Protein AF-A0A351TQ36-F1 (afdb_monomer_lite)

Secondary structure (DSSP, 8-state):
----TTS--HHHHHHHHHHHT--B-SS-EE-TT---PPPSEEEEEEEETTEEEEEEEETTEEEETTTEEES---GGGEEEEEEBP-

Foldseek 3Di:
DDDDPPDDDVVVVVVVCVVVVFAWDPDKFFQQQPDDDDDQWKWWWFDDPVDTATWMHHRQWIAHPVPGIDNDDRSNRTRTIIGTDD

pLDDT: mean 92.73, std 7.04, range [57.31, 98.25]

Radius of gyration: 12.55 Å; chains: 1; bounding box: 32×24×30 Å

Structure (mmCIF, N/CA/C/O backbone):
data_AF-A0A351TQ36-F1
#
_entry.id   AF-A0A351TQ36-F1
#
loop_
_atom_site.group_PDB
_atom_site.id
_atom_site.type_symbol
_atom_site.label_atom_id
_atom_site.label_alt_id
_atom_site.label_comp_id
_atom_site.label_asym_id
_atom_site.label_entity_id
_atom_site.label_seq_id
_atom_site.pdbx_PDB_ins_code
_atom_site.Cartn_x
_atom_site.Cartn_y
_atom_site.Cartn_z
_atom_site.occupancy
_atom_site.B_iso_or_equiv
_atom_site.auth_seq_id
_atom_site.auth_comp_id
_atom_site.auth_asym_id
_atom_site.auth_atom_id
_atom_site.pdbx_PDB_model_num
ATOM 1 N N . MET A 1 1 ? 13.365 5.753 -9.086 1.00 57.31 1 MET A N 1
ATOM 2 C CA . MET A 1 1 ? 13.785 4.350 -8.892 1.00 57.31 1 MET A CA 1
ATOM 3 C C . MET A 1 1 ? 13.720 3.697 -10.255 1.00 57.31 1 MET A C 1
ATOM 5 O O . MET A 1 1 ? 12.679 3.816 -10.885 1.00 57.31 1 MET A O 1
ATOM 9 N N . ASP A 1 2 ? 14.819 3.127 -10.739 1.00 65.25 2 ASP A N 1
ATOM 10 C CA . ASP A 1 2 ? 14.855 2.503 -12.065 1.00 65.25 2 ASP A CA 1
ATOM 11 C C . ASP A 1 2 ? 14.448 1.032 -11.906 1.00 65.25 2 ASP A C 1
ATOM 13 O O . ASP A 1 2 ? 15.251 0.184 -11.510 1.00 65.25 2 ASP A O 1
ATOM 17 N N . CYS A 1 3 ? 13.150 0.760 -12.048 1.00 74.88 3 CYS A N 1
ATOM 18 C CA . CYS A 1 3 ? 12.608 -0.584 -11.872 1.00 74.88 3 CYS A CA 1
ATOM 19 C C . CYS A 1 3 ? 12.881 -1.421 -13.123 1.00 74.88 3 CYS A C 1
ATOM 21 O O . CYS A 1 3 ? 12.592 -0.999 -14.241 1.00 74.88 3 CYS A O 1
ATOM 23 N N . ARG A 1 4 ? 13.403 -2.635 -12.933 1.00 80.81 4 ARG A N 1
ATOM 24 C CA . ARG A 1 4 ? 13.604 -3.597 -14.026 1.00 80.81 4 ARG A CA 1
ATOM 25 C C . ARG A 1 4 ? 12.268 -4.172 -14.496 1.00 80.81 4 ARG A C 1
ATOM 27 O O . ARG A 1 4 ? 11.286 -4.151 -13.760 1.00 80.81 4 ARG A O 1
ATOM 34 N N . GLU A 1 5 ? 12.245 -4.765 -15.688 1.00 80.69 5 GLU A N 1
ATOM 35 C CA . GLU A 1 5 ? 11.018 -5.286 -16.315 1.00 80.69 5 GLU A CA 1
ATOM 36 C C . GLU A 1 5 ? 10.248 -6.314 -15.474 1.00 80.69 5 GLU A C 1
ATOM 38 O O . GLU A 1 5 ? 9.031 -6.433 -15.611 1.00 80.69 5 GLU A O 1
ATOM 43 N N . TRP A 1 6 ? 10.938 -7.054 -14.606 1.00 81.12 6 TRP A N 1
ATOM 44 C CA . TRP A 1 6 ? 10.341 -8.057 -13.721 1.00 81.12 6 TRP A CA 1
ATOM 45 C C . TRP A 1 6 ? 9.927 -7.510 -12.349 1.00 81.12 6 TRP A C 1
ATOM 47 O O . TRP A 1 6 ? 9.350 -8.243 -11.550 1.00 81.12 6 TRP A O 1
ATOM 57 N N . GLN A 1 7 ? 10.236 -6.250 -12.038 1.00 84.50 7 GLN A N 1
ATOM 58 C CA . GLN A 1 7 ? 9.859 -5.639 -10.768 1.00 84.50 7 GLN A CA 1
ATOM 59 C C . GLN A 1 7 ? 8.464 -5.022 -10.868 1.00 84.50 7 GLN A C 1
ATOM 61 O O . GLN A 1 7 ? 8.117 -4.359 -11.848 1.00 84.50 7 GLN A O 1
ATOM 66 N N . ALA A 1 8 ? 7.660 -5.225 -9.826 1.00 86.56 8 ALA A N 1
ATOM 67 C CA . ALA A 1 8 ? 6.370 -4.568 -9.711 1.00 86.56 8 ALA A CA 1
ATOM 68 C C . ALA A 1 8 ? 6.566 -3.063 -9.478 1.00 86.56 8 ALA A C 1
ATOM 70 O O . ALA A 1 8 ? 7.367 -2.634 -8.645 1.00 86.56 8 ALA A O 1
ATOM 71 N N . THR A 1 9 ? 5.811 -2.255 -10.217 1.00 89.56 9 THR A N 1
ATOM 72 C CA . THR A 1 9 ? 5.702 -0.810 -10.006 1.00 89.56 9 THR A CA 1
ATOM 73 C C . THR A 1 9 ? 4.261 -0.470 -9.681 1.00 89.56 9 THR A C 1
ATOM 75 O O . THR A 1 9 ? 3.345 -1.191 -10.084 1.00 89.56 9 THR A O 1
ATOM 78 N N . MET A 1 10 ? 4.048 0.671 -9.031 1.00 89.62 10 MET A N 1
ATOM 79 C CA . MET A 1 10 ? 2.696 1.124 -8.727 1.00 89.62 10 MET A CA 1
ATOM 80 C C . MET A 1 10 ? 1.837 1.298 -9.985 1.00 89.62 10 MET A C 1
ATOM 82 O O . MET A 1 10 ? 0.669 0.933 -9.990 1.00 89.62 10 MET A O 1
ATOM 86 N N . GLY A 1 11 ? 2.430 1.747 -11.097 1.00 90.62 11 GLY A N 1
ATOM 87 C CA . GLY A 1 11 ? 1.728 1.838 -12.381 1.00 90.62 11 GLY A CA 1
ATOM 88 C C . GLY A 1 11 ? 1.268 0.478 -12.926 1.00 90.62 11 GLY A C 1
ATOM 89 O O . GLY A 1 11 ? 0.153 0.362 -13.437 1.00 90.62 11 GLY A O 1
ATOM 90 N N . ARG A 1 12 ? 2.081 -0.581 -12.775 1.00 91.56 12 ARG A N 1
ATOM 91 C CA . ARG A 1 12 ? 1.660 -1.951 -13.128 1.00 91.56 12 ARG A CA 1
ATOM 92 C C . ARG A 1 12 ? 0.573 -2.468 -12.192 1.00 91.56 12 ARG A C 1
ATOM 94 O O . ARG A 1 12 ? -0.328 -3.164 -12.647 1.00 91.56 12 ARG A O 1
ATOM 101 N N . MET A 1 13 ? 0.637 -2.098 -10.918 1.00 92.69 13 MET A N 1
ATOM 102 C CA . MET A 1 13 ? -0.373 -2.458 -9.929 1.00 92.69 13 MET A CA 1
ATOM 103 C C . MET A 1 13 ? -1.723 -1.813 -10.248 1.00 92.69 13 MET A C 1
ATOM 105 O O . MET A 1 13 ? -2.713 -2.524 -10.344 1.00 92.69 13 MET A O 1
ATOM 109 N N . ILE A 1 14 ? -1.745 -0.513 -10.552 1.00 94.69 14 ILE A N 1
ATOM 110 C CA . ILE A 1 14 ? -2.936 0.206 -11.037 1.00 94.69 14 ILE A CA 1
ATOM 111 C C . ILE A 1 14 ? -3.492 -0.448 -12.309 1.00 94.69 14 ILE A C 1
ATOM 113 O O . ILE A 1 14 ? -4.693 -0.668 -12.428 1.00 94.69 14 ILE A O 1
ATOM 117 N N . SER A 1 15 ? -2.626 -0.822 -13.256 1.00 94.31 15 SER A N 1
ATOM 118 C CA . SER A 1 15 ? -3.060 -1.523 -14.476 1.00 94.31 15 SER A CA 1
ATOM 119 C C . SER A 1 15 ? -3.736 -2.863 -14.161 1.00 94.31 15 SER A C 1
ATOM 121 O O . SER A 1 15 ? -4.747 -3.201 -14.772 1.00 94.31 15 SER A O 1
ATOM 123 N N . ALA A 1 16 ? -3.208 -3.613 -13.190 1.00 95.31 16 ALA A N 1
ATOM 124 C CA . ALA A 1 16 ? -3.801 -4.867 -12.741 1.00 95.31 16 ALA A CA 1
ATOM 125 C C . ALA A 1 16 ? -5.135 -4.647 -12.009 1.00 95.31 16 ALA A C 1
ATOM 127 O O . ALA A 1 16 ? -6.096 -5.352 -12.301 1.00 95.31 16 ALA A O 1
ATOM 128 N N . LEU A 1 17 ? -5.224 -3.661 -11.111 1.00 96.44 17 LEU A N 1
ATOM 129 C CA . LEU A 1 17 ? -6.471 -3.322 -10.414 1.00 96.44 17 LEU A CA 1
ATOM 130 C C . LEU A 1 17 ? -7.584 -2.978 -11.412 1.00 96.44 17 LEU A C 1
ATOM 132 O O . LEU A 1 17 ? -8.664 -3.560 -11.343 1.00 96.44 17 LEU A O 1
ATOM 136 N N . ASN A 1 18 ? -7.277 -2.138 -12.406 1.00 96.38 18 ASN A N 1
ATOM 137 C CA . ASN A 1 18 ? -8.196 -1.807 -13.496 1.00 96.38 18 ASN A CA 1
ATOM 138 C C . ASN A 1 18 ? -8.623 -3.042 -14.299 1.00 96.38 18 ASN A C 1
ATOM 140 O O . ASN A 1 18 ? -9.801 -3.200 -14.607 1.00 96.38 18 ASN A O 1
ATOM 144 N N . TYR A 1 19 ? -7.682 -3.935 -14.616 1.00 97.75 19 TYR A N 1
ATOM 145 C CA . TYR A 1 19 ? -7.980 -5.174 -15.335 1.00 97.75 19 TYR A CA 1
ATOM 146 C C . TYR A 1 19 ? -8.941 -6.087 -14.558 1.00 97.75 19 TYR A C 1
ATOM 148 O O . TYR A 1 19 ? -9.848 -6.667 -15.152 1.00 97.75 19 TYR A O 1
ATOM 156 N N . TYR A 1 20 ? -8.772 -6.192 -13.238 1.00 97.44 20 TYR A N 1
ATOM 157 C CA . TYR A 1 20 ? -9.636 -7.002 -12.373 1.00 97.44 20 TYR A CA 1
ATOM 158 C C . TYR A 1 20 ? -10.913 -6.282 -11.911 1.00 97.44 20 TYR A C 1
ATOM 160 O O . TYR A 1 20 ? -11.722 -6.888 -11.212 1.00 97.44 20 TYR A O 1
ATOM 168 N N . GLY A 1 21 ? -11.117 -5.015 -12.289 1.00 97.12 21 GLY A N 1
ATOM 169 C CA . GLY A 1 21 ? -12.277 -4.226 -11.868 1.00 97.12 21 GLY A CA 1
ATOM 170 C C . GLY A 1 21 ? -12.283 -3.881 -10.374 1.00 97.12 21 GLY A C 1
ATOM 171 O O . GLY A 1 21 ? -13.353 -3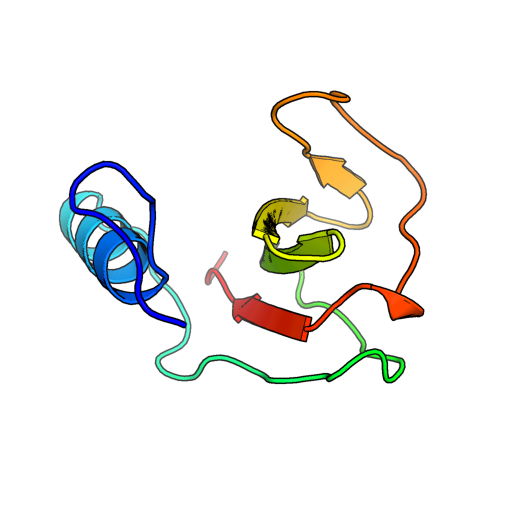.743 -9.786 1.00 97.12 21 GLY A O 1
ATOM 172 N N . ILE A 1 22 ? -11.105 -3.773 -9.753 1.00 97.44 22 ILE A N 1
ATOM 173 C CA . ILE A 1 22 ? -10.953 -3.390 -8.345 1.00 97.44 22 ILE A CA 1
ATOM 174 C C . ILE A 1 22 ? -10.798 -1.871 -8.277 1.00 97.44 22 ILE A C 1
ATOM 176 O O . ILE A 1 22 ? -9.796 -1.330 -8.744 1.00 97.44 22 ILE A O 1
ATOM 180 N N . ASP A 1 23 ? -11.787 -1.191 -7.696 1.00 97.56 23 ASP A N 1
ATOM 181 C CA . ASP A 1 23 ? -11.791 0.269 -7.584 1.00 97.56 23 ASP A CA 1
ATOM 182 C C . ASP A 1 23 ? -10.756 0.760 -6.555 1.00 97.56 23 ASP A C 1
ATOM 184 O O . ASP A 1 23 ? -10.531 0.151 -5.504 1.00 97.56 23 ASP A O 1
ATOM 188 N N . HIS A 1 24 ? -10.106 1.876 -6.864 1.00 97.31 24 HIS A N 1
ATOM 189 C CA . HIS A 1 24 ? -9.016 2.447 -6.082 1.00 97.31 24 HIS A CA 1
ATOM 190 C C . HIS A 1 24 ? -9.028 3.979 -6.150 1.00 97.31 24 HIS A C 1
ATOM 192 O O . HIS A 1 24 ? -9.761 4.586 -6.934 1.00 97.31 24 HIS A O 1
ATOM 198 N N . SER A 1 25 ? -8.240 4.638 -5.299 1.00 96.38 25 SER A N 1
ATOM 199 C CA . SER A 1 25 ? -8.033 6.086 -5.404 1.00 96.38 25 SER A CA 1
ATOM 200 C C . SER A 1 25 ? -7.216 6.441 -6.650 1.00 96.38 25 SER A C 1
ATOM 202 O O . SER A 1 25 ? -6.350 5.682 -7.077 1.00 96.38 25 SER A O 1
ATOM 204 N N . ASP A 1 26 ? -7.428 7.628 -7.218 1.00 90.38 26 ASP A N 1
ATOM 205 C CA . ASP A 1 26 ? -6.618 8.114 -8.351 1.00 90.38 26 ASP A CA 1
ATOM 206 C C . ASP A 1 26 ? -5.239 8.637 -7.914 1.00 90.38 26 ASP A C 1
ATOM 208 O O . ASP A 1 26 ? -4.347 8.872 -8.730 1.00 90.38 26 ASP A O 1
ATOM 212 N N . VAL A 1 27 ? -5.062 8.843 -6.607 1.00 93.31 27 VAL A N 1
ATOM 213 C CA . VAL A 1 27 ? -3.882 9.469 -6.013 1.00 93.31 27 VAL A CA 1
ATOM 214 C C . VAL A 1 27 ? -3.180 8.483 -5.088 1.00 93.31 27 VAL A C 1
ATOM 216 O O . VAL A 1 27 ? -3.813 7.830 -4.256 1.00 93.31 27 VAL A O 1
ATOM 219 N N . ILE A 1 28 ? -1.855 8.417 -5.225 1.00 95.12 28 ILE A N 1
ATOM 220 C CA . ILE A 1 28 ? -0.963 7.755 -4.273 1.00 95.12 28 ILE A CA 1
ATOM 221 C C . ILE A 1 28 ? -0.632 8.762 -3.170 1.00 95.12 28 ILE A C 1
ATOM 223 O O . ILE A 1 28 ? -0.133 9.855 -3.449 1.00 95.12 28 ILE A O 1
ATOM 227 N N 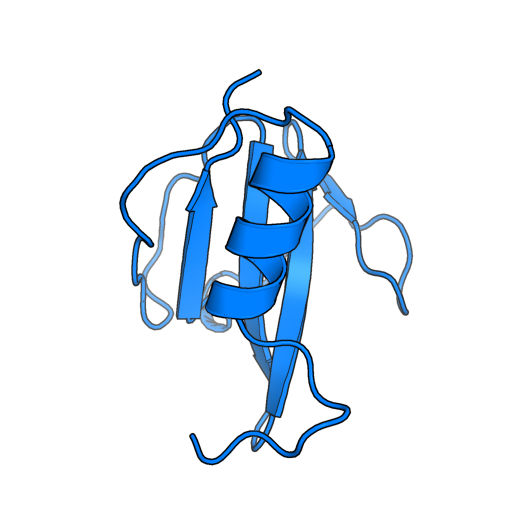. ASN A 1 29 ? -0.878 8.388 -1.919 1.00 95.88 29 ASN A N 1
ATOM 228 C CA . ASN A 1 29 ? -0.567 9.215 -0.760 1.00 95.88 29 ASN A CA 1
ATOM 229 C C . ASN A 1 29 ? 0.858 8.927 -0.290 1.00 95.88 29 ASN A C 1
ATOM 231 O O . ASN A 1 29 ? 1.134 7.825 0.174 1.00 95.88 29 ASN A O 1
ATOM 235 N N . TYR A 1 30 ? 1.757 9.908 -0.382 1.00 94.88 30 TYR A N 1
ATOM 236 C CA . TYR A 1 30 ? 3.140 9.776 0.086 1.00 94.88 30 TYR A CA 1
ATOM 237 C C . TYR A 1 30 ? 3.284 10.280 1.522 1.00 94.88 30 TYR A C 1
ATOM 239 O O . TYR A 1 30 ? 3.077 11.458 1.817 1.00 94.88 30 TYR A O 1
ATOM 247 N N . THR A 1 31 ? 3.655 9.378 2.423 1.00 93.06 31 THR A N 1
ATOM 248 C CA . THR A 1 31 ? 3.811 9.649 3.858 1.00 93.06 31 THR A CA 1
ATOM 249 C C . THR A 1 31 ? 5.267 9.919 4.225 1.00 93.06 31 THR A C 1
ATOM 251 O O . THR A 1 31 ? 5.530 10.737 5.106 1.00 93.06 31 THR A O 1
ATOM 254 N N . GLU A 1 32 ? 6.213 9.281 3.525 1.00 89.25 32 GLU A N 1
ATOM 255 C CA . GLU A 1 32 ? 7.664 9.411 3.744 1.00 89.25 32 GLU A CA 1
ATOM 256 C C . GLU A 1 32 ? 8.091 9.140 5.202 1.00 89.25 32 GLU A C 1
ATOM 258 O O . GLU A 1 32 ? 8.927 9.837 5.771 1.00 89.25 32 GLU A O 1
ATOM 263 N N . GLY A 1 33 ? 7.487 8.128 5.825 1.00 89.12 33 GLY A N 1
ATOM 264 C CA . GLY A 1 33 ? 7.736 7.715 7.207 1.00 89.12 33 GLY A CA 1
ATOM 265 C C . GLY A 1 33 ? 7.019 8.554 8.267 1.00 89.12 33 GLY A C 1
ATOM 266 O O . GLY A 1 33 ? 7.197 8.314 9.460 1.00 89.12 33 GLY A O 1
ATOM 267 N N . ARG A 1 34 ? 6.206 9.541 7.870 1.00 90.56 34 ARG A N 1
ATOM 268 C CA . ARG A 1 34 ? 5.345 10.277 8.805 1.00 90.56 34 ARG A CA 1
ATOM 269 C C . ARG A 1 34 ? 4.153 9.420 9.215 1.00 90.56 34 ARG A C 1
ATOM 271 O O . ARG A 1 34 ? 3.623 8.662 8.405 1.00 90.56 34 ARG A O 1
ATOM 278 N N . ASN A 1 35 ? 3.700 9.604 10.454 1.00 89.06 35 ASN A N 1
ATOM 279 C CA . ASN A 1 35 ? 2.471 8.978 10.933 1.00 89.06 35 ASN A CA 1
ATOM 280 C C . ASN A 1 35 ? 1.302 9.321 10.003 1.00 89.06 35 ASN A C 1
ATOM 282 O O . ASN A 1 35 ? 1.094 10.484 9.653 1.00 89.06 35 ASN A O 1
ATOM 286 N N . ALA A 1 36 ? 0.536 8.298 9.639 1.00 91.06 36 ALA A N 1
ATOM 287 C CA . ALA A 1 36 ? -0.637 8.409 8.791 1.00 91.06 36 ALA A CA 1
ATOM 288 C C . ALA A 1 36 ? -1.754 7.522 9.338 1.00 91.06 36 ALA A C 1
ATOM 290 O O . ALA A 1 36 ? -1.497 6.460 9.904 1.00 91.06 36 ALA A O 1
ATOM 291 N N . VAL A 1 37 ? -2.995 7.963 9.147 1.00 93.81 37 VAL A N 1
ATOM 292 C CA . VAL A 1 37 ? -4.170 7.116 9.355 1.00 93.81 37 VAL A CA 1
ATOM 293 C C . VAL A 1 37 ? -4.428 6.392 8.042 1.00 93.81 37 VAL A C 1
ATOM 295 O O . VAL A 1 37 ? -4.656 7.039 7.020 1.00 93.81 37 VAL A O 1
ATOM 298 N N . LEU A 1 38 ? -4.331 5.065 8.058 1.00 96.12 38 LEU A N 1
ATOM 299 C CA . LEU A 1 38 ? -4.580 4.253 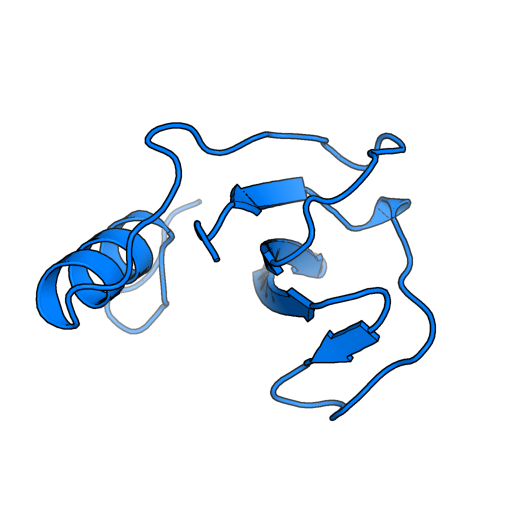6.873 1.00 96.12 38 LEU A CA 1
ATOM 300 C C . LEU A 1 38 ? -6.093 4.092 6.643 1.00 96.12 38 LEU A C 1
ATOM 302 O O . LEU A 1 38 ? -6.842 3.956 7.614 1.00 96.12 38 LEU A O 1
ATOM 306 N N . PRO A 1 39 ? -6.556 4.086 5.380 1.00 97.00 39 PRO A N 1
ATOM 307 C CA . PRO A 1 39 ? -7.940 3.749 5.052 1.00 97.00 39 PRO A CA 1
ATOM 308 C C . PRO A 1 39 ? -8.222 2.279 5.379 1.00 97.00 39 PRO A C 1
ATOM 310 O O . PRO A 1 39 ? -7.294 1.497 5.582 1.00 97.00 39 PRO A O 1
ATOM 313 N N . LYS A 1 40 ? -9.500 1.872 5.360 1.00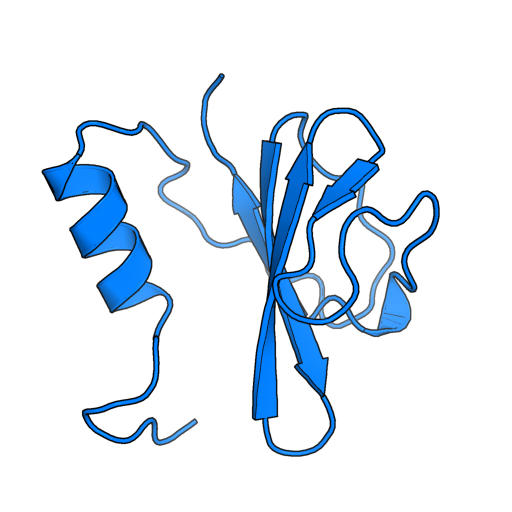 97.44 40 LYS A N 1
ATOM 314 C CA . LYS A 1 40 ? -9.899 0.484 5.655 1.00 97.44 40 LYS A CA 1
ATOM 315 C C . LYS A 1 40 ? -9.111 -0.539 4.835 1.00 97.44 40 LYS A C 1
ATOM 317 O O . LYS A 1 40 ? -8.765 -1.574 5.386 1.00 97.44 40 LYS A O 1
ATOM 322 N N . CYS A 1 41 ? -8.833 -0.255 3.562 1.00 98.25 41 CYS A N 1
ATOM 323 C CA . CYS A 1 41 ? -8.033 -1.101 2.685 1.00 98.25 41 CYS A CA 1
ATOM 324 C C . CYS A 1 41 ? -7.041 -0.253 1.879 1.00 98.25 41 CYS A C 1
ATOM 326 O O . CYS A 1 41 ? -7.439 0.714 1.224 1.00 98.25 41 CYS A O 1
ATOM 328 N N . CYS A 1 42 ? -5.756 -0.601 1.892 1.00 98.06 42 CYS A N 1
ATOM 329 C CA . CYS A 1 42 ? -4.785 0.005 0.984 1.00 98.06 42 CYS A CA 1
ATOM 330 C C . CYS A 1 42 ? -3.612 -0.912 0.659 1.00 98.06 42 CYS A C 1
ATOM 332 O O . CYS A 1 42 ? -3.210 -1.765 1.451 1.00 98.06 42 CYS A O 1
ATOM 334 N N . ILE A 1 43 ? -3.029 -0.673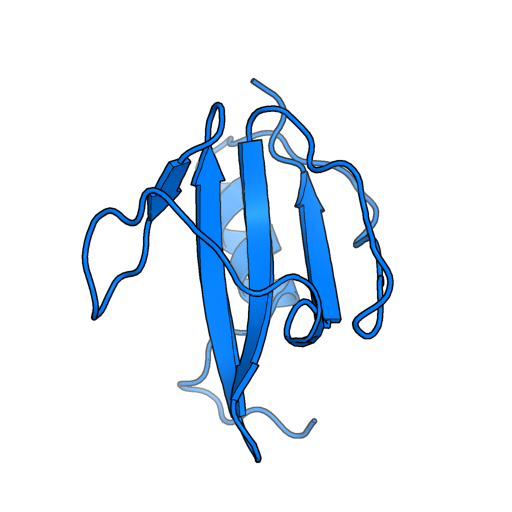 -0.513 1.00 97.81 43 ILE A N 1
ATOM 335 C CA . ILE A 1 43 ? -1.721 -1.200 -0.880 1.00 97.81 43 ILE A CA 1
ATOM 336 C C . ILE A 1 43 ? -0.670 -0.233 -0.350 1.00 97.81 43 ILE A C 1
ATOM 338 O O . ILE A 1 43 ? -0.657 0.943 -0.715 1.00 97.81 43 ILE A O 1
ATOM 342 N N . MET A 1 44 ? 0.220 -0.732 0.493 1.00 97.12 44 MET A N 1
ATOM 343 C CA . MET A 1 44 ? 1.275 0.029 1.147 1.00 97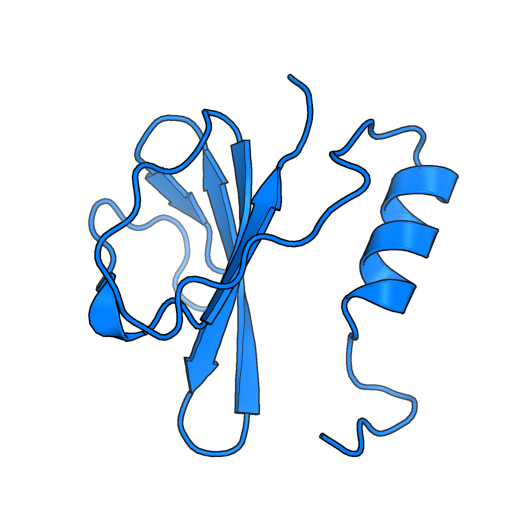.12 44 MET A CA 1
ATOM 344 C C . MET A 1 44 ? 2.607 -0.152 0.425 1.00 97.12 44 MET A C 1
ATOM 346 O O . MET A 1 44 ? 2.914 -1.224 -0.090 1.00 97.12 44 MET A O 1
ATOM 350 N N . MET A 1 45 ? 3.410 0.907 0.433 1.00 95.50 45 MET A N 1
ATOM 351 C CA . MET A 1 45 ? 4.786 0.933 -0.047 1.00 95.50 45 MET A CA 1
ATOM 352 C C . MET A 1 45 ? 5.724 1.031 1.153 1.00 95.50 45 MET A C 1
ATOM 354 O O . MET A 1 45 ? 5.858 2.100 1.752 1.00 95.50 45 MET A O 1
ATOM 358 N N . GLU A 1 46 ? 6.395 -0.060 1.497 1.00 94.62 46 GLU A N 1
ATOM 359 C CA . GLU A 1 46 ? 7.382 -0.099 2.573 1.00 94.62 46 GLU A CA 1
ATOM 360 C C . GLU A 1 46 ? 8.798 0.163 2.035 1.00 94.62 46 GLU A C 1
ATOM 362 O O . GLU A 1 46 ? 9.211 -0.347 0.986 1.00 94.62 46 GLU A O 1
ATOM 367 N N . LYS A 1 47 ? 9.574 0.961 2.773 1.00 92.25 47 LYS A N 1
ATOM 368 C CA . LYS A 1 47 ? 11.000 1.187 2.534 1.00 92.25 47 LYS A CA 1
ATOM 369 C C . LYS A 1 47 ? 11.835 0.034 3.096 1.00 92.25 47 LYS A C 1
ATOM 371 O O . LYS A 1 47 ? 12.059 -0.044 4.301 1.00 92.25 47 LYS A O 1
ATOM 376 N N . MET A 1 48 ? 12.432 -0.771 2.218 1.00 88.25 48 MET A N 1
ATOM 377 C CA . MET A 1 48 ? 13.395 -1.817 2.585 1.00 88.25 48 MET A CA 1
ATOM 378 C C . MET A 1 48 ? 14.788 -1.516 2.022 1.00 88.25 48 MET A C 1
ATOM 380 O O . MET A 1 48 ? 15.263 -2.121 1.057 1.00 88.25 48 MET A O 1
ATOM 384 N N . GLY A 1 49 ? 15.471 -0.544 2.632 1.00 84.31 49 GLY A N 1
ATOM 385 C CA . GLY A 1 49 ? 16.825 -0.151 2.236 1.00 84.31 49 GLY A CA 1
ATOM 386 C C . GLY A 1 49 ? 16.878 0.374 0.798 1.00 84.31 49 GLY A C 1
ATOM 387 O O . GLY A 1 49 ? 16.482 1.509 0.540 1.00 84.31 49 GLY A O 1
ATOM 388 N N . ARG A 1 50 ? 17.396 -0.440 -0.133 1.00 79.19 50 ARG A N 1
ATOM 389 C CA . ARG A 1 50 ? 17.483 -0.111 -1.571 1.00 79.19 50 ARG A CA 1
ATOM 390 C C . ARG A 1 50 ? 16.240 -0.505 -2.372 1.00 79.19 50 ARG A C 1
ATOM 392 O O . ARG A 1 50 ? 16.152 -0.136 -3.541 1.00 79.19 50 ARG A O 1
ATOM 399 N N . TYR A 1 51 ? 15.317 -1.255 -1.776 1.00 82.56 51 TYR A N 1
ATOM 400 C CA . TYR A 1 51 ? 14.126 -1.775 -2.438 1.00 82.56 51 TYR A CA 1
ATOM 401 C C . TYR A 1 51 ? 12.854 -1.225 -1.795 1.00 82.56 51 TYR A C 1
ATOM 403 O O . TYR A 1 51 ? 12.866 -0.742 -0.661 1.00 82.56 51 TYR A O 1
ATOM 411 N N . CYS A 1 52 ? 11.761 -1.296 -2.545 1.00 87.56 52 CYS A N 1
ATOM 412 C CA . CYS A 1 52 ? 10.422 -1.054 -2.039 1.00 87.56 52 CYS A CA 1
ATOM 413 C C . CYS A 1 52 ? 9.699 -2.396 -1.986 1.00 87.56 52 CYS A C 1
ATOM 415 O O . CYS A 1 52 ? 9.819 -3.194 -2.920 1.00 87.56 52 CYS A O 1
ATOM 417 N N . HIS A 1 53 ? 9.003 -2.636 -0.884 1.00 93.56 53 HIS A N 1
ATOM 418 C CA . HIS A 1 53 ? 8.203 -3.830 -0.661 1.00 93.56 53 HIS A CA 1
ATOM 419 C C . HIS A 1 53 ? 6.729 -3.438 -0.593 1.00 93.56 53 HIS A C 1
ATOM 421 O O . HIS A 1 53 ? 6.405 -2.375 -0.064 1.00 93.56 53 HIS A O 1
ATOM 427 N N . TYR A 1 54 ? 5.854 -4.257 -1.171 1.00 95.50 54 TYR A N 1
ATOM 428 C CA . TYR A 1 54 ? 4.416 -4.005 -1.157 1.00 95.50 54 TYR A CA 1
ATOM 429 C C . TYR A 1 54 ? 3.730 -4.978 -0.210 1.00 95.50 54 TYR A C 1
ATOM 431 O O . TYR A 1 54 ? 3.988 -6.180 -0.247 1.00 95.50 54 TYR A O 1
ATOM 439 N N . LEU A 1 55 ? 2.814 -4.447 0.587 1.00 97.12 55 LEU A N 1
ATOM 440 C CA . LEU A 1 55 ? 1.966 -5.192 1.508 1.00 97.12 55 LEU A CA 1
ATOM 441 C C . LEU A 1 55 ? 0.574 -4.556 1.546 1.00 97.12 55 LEU A C 1
ATOM 443 O O . LEU A 1 55 ? 0.379 -3.460 1.019 1.00 97.12 55 LEU A O 1
ATOM 447 N N . ILE A 1 56 ? -0.397 -5.238 2.145 1.00 97.81 56 ILE A N 1
ATOM 448 C CA . ILE A 1 56 ? -1.772 -4.734 2.257 1.00 97.81 56 ILE A CA 1
ATOM 449 C C . ILE A 1 56 ? -2.066 -4.367 3.703 1.00 97.81 56 ILE A C 1
ATOM 451 O O . ILE A 1 56 ? -1.781 -5.156 4.597 1.00 97.81 56 ILE A O 1
ATOM 455 N N . HIS A 1 57 ? -2.699 -3.222 3.927 1.00 97.94 57 HIS A N 1
ATOM 456 C CA . HIS A 1 57 ? -3.449 -2.975 5.154 1.00 97.94 57 HIS A CA 1
ATOM 457 C C . HIS A 1 57 ? -4.927 -3.252 4.890 1.00 97.94 57 HIS A C 1
ATOM 459 O O . HIS A 1 57 ? -5.481 -2.737 3.918 1.00 97.94 57 HIS A O 1
ATOM 465 N N . PHE A 1 58 ? -5.556 -4.052 5.749 1.00 97.94 58 PHE A N 1
ATOM 466 C CA . PHE A 1 58 ? -6.998 -4.260 5.751 1.00 97.94 58 PHE A CA 1
ATOM 467 C C . PHE A 1 58 ? -7.524 -4.354 7.183 1.00 97.94 58 PHE A C 1
ATOM 469 O O . PHE A 1 58 ? -7.166 -5.274 7.919 1.00 97.94 58 PHE A O 1
ATOM 476 N N . ASP A 1 59 ? -8.388 -3.408 7.549 1.00 96.12 59 ASP A N 1
ATOM 477 C CA . ASP A 1 59 ? -9.133 -3.374 8.814 1.00 96.12 59 ASP A CA 1
ATOM 478 C C . ASP A 1 59 ? -8.243 -3.544 10.064 1.00 96.12 59 ASP A C 1
ATOM 480 O O . ASP A 1 59 ? -8.510 -4.354 10.950 1.00 96.12 59 ASP A O 1
ATOM 484 N N . GLY A 1 60 ? -7.127 -2.807 10.105 1.00 96.19 60 GLY A N 1
ATOM 485 C CA . GLY A 1 60 ? -6.171 -2.816 11.216 1.00 96.19 60 GLY A CA 1
ATOM 486 C C . GLY A 1 60 ? -5.119 -3.926 11.160 1.00 96.19 60 GLY A C 1
ATOM 487 O O . GLY A 1 60 ? -4.192 -3.906 11.966 1.00 96.19 60 GLY A O 1
ATOM 488 N N . LYS A 1 61 ? -5.216 -4.860 10.205 1.00 97.88 61 LYS A N 1
ATOM 489 C CA . LYS A 1 61 ? -4.224 -5.923 9.986 1.00 97.88 61 LYS A CA 1
ATOM 490 C C . LYS A 1 61 ? -3.366 -5.657 8.763 1.00 97.88 61 LYS A C 1
ATOM 492 O O . LYS A 1 61 ? -3.807 -5.007 7.814 1.00 97.88 61 LYS A O 1
ATOM 497 N N . TYR A 1 62 ? -2.170 -6.235 8.760 1.00 98.06 62 TYR A N 1
ATOM 498 C CA . TYR A 1 62 ? -1.217 -6.112 7.663 1.00 98.06 62 TYR A CA 1
ATOM 499 C C . TYR A 1 62 ? -0.933 -7.482 7.052 1.00 98.06 62 TYR A C 1
ATOM 501 O O . TYR A 1 62 ? -0.698 -8.453 7.767 1.00 98.06 62 TYR A O 1
ATOM 509 N N . TYR A 1 63 ? -0.968 -7.569 5.728 1.00 98.19 63 TYR A N 1
ATOM 510 C CA . TYR A 1 63 ? -0.820 -8.813 4.981 1.00 98.19 63 TYR A CA 1
ATOM 511 C C . TYR A 1 63 ? 0.421 -8.705 4.112 1.00 98.19 63 TYR A C 1
ATOM 513 O O . TYR A 1 63 ? 0.449 -7.977 3.115 1.00 98.19 63 TYR A O 1
ATOM 521 N N . ASP A 1 64 ? 1.445 -9.437 4.523 1.00 96.81 64 ASP A N 1
ATOM 522 C CA . ASP A 1 64 ? 2.753 -9.476 3.902 1.00 96.81 64 ASP A CA 1
ATOM 523 C C . ASP A 1 64 ? 2.944 -10.811 3.175 1.00 96.81 64 ASP A C 1
ATOM 525 O O . ASP A 1 64 ? 2.690 -11.884 3.728 1.00 96.81 64 ASP A O 1
ATOM 529 N N . SER A 1 65 ? 3.414 -10.768 1.928 1.00 93.75 65 SER A N 1
ATOM 530 C CA . SER A 1 65 ? 3.608 -11.981 1.125 1.00 93.75 65 SER A CA 1
ATOM 531 C C . SER A 1 65 ? 4.703 -12.911 1.662 1.00 93.75 65 SER A C 1
ATOM 533 O O . SER A 1 65 ? 4.710 -14.092 1.325 1.00 93.75 65 SER A O 1
ATOM 535 N N . ASN A 1 66 ? 5.635 -12.389 2.463 1.00 93.50 66 ASN A N 1
ATOM 536 C CA . ASN A 1 66 ? 6.772 -13.120 3.019 1.00 93.50 66 ASN A CA 1
ATOM 537 C C . ASN A 1 66 ? 6.558 -13.477 4.495 1.00 93.50 66 ASN A C 1
ATOM 539 O O . ASN A 1 66 ? 6.975 -14.549 4.928 1.00 93.50 66 ASN A O 1
ATOM 543 N N . LEU A 1 67 ? 5.948 -12.573 5.267 1.00 95.50 67 LEU A N 1
ATOM 544 C CA . LEU A 1 67 ? 5.800 -12.697 6.723 1.00 95.50 67 LEU A CA 1
ATOM 545 C C . LEU A 1 67 ? 4.404 -13.163 7.164 1.00 95.50 67 LEU A C 1
ATOM 547 O O . LEU A 1 67 ? 4.224 -13.524 8.325 1.00 95.50 67 LEU A O 1
ATOM 551 N N . GLY A 1 68 ? 3.428 -13.200 6.255 1.00 97.25 68 GLY A N 1
ATOM 552 C CA . GLY A 1 68 ? 2.052 -13.579 6.561 1.00 97.25 68 GLY A CA 1
ATOM 553 C C . GLY A 1 68 ? 1.240 -12.420 7.140 1.00 97.25 68 GLY A C 1
ATOM 554 O O . GLY A 1 68 ? 1.371 -11.278 6.706 1.00 97.25 68 GLY A O 1
ATOM 555 N N . VAL A 1 69 ? 0.352 -12.722 8.089 1.00 98.06 69 VAL A N 1
ATOM 556 C CA . VAL A 1 69 ? -0.522 -11.720 8.716 1.00 98.06 69 VAL A CA 1
ATOM 557 C C . VAL A 1 69 ? 0.160 -11.147 9.954 1.00 98.06 69 VAL A C 1
ATOM 559 O O . VAL A 1 69 ? 0.547 -11.896 10.850 1.00 98.06 69 VAL A O 1
ATOM 562 N N . LEU A 1 70 ? 0.281 -9.824 10.005 1.00 97.25 70 LEU A N 1
ATOM 563 C CA . LEU A 1 70 ? 0.897 -9.075 11.093 1.00 97.25 70 LEU A CA 1
ATOM 564 C C . LEU A 1 70 ? -0.163 -8.223 11.801 1.00 97.25 70 LEU A C 1
ATOM 566 O O . LEU A 1 70 ? -1.025 -7.619 11.159 1.00 97.25 70 LEU A O 1
ATOM 570 N N . GLU A 1 71 ? -0.069 -8.160 13.128 1.00 96.69 71 GLU A N 1
ATOM 571 C CA . GLU A 1 71 ? -0.935 -7.323 13.975 1.00 96.69 71 GLU A CA 1
ATOM 572 C C . GLU A 1 71 ? -0.363 -5.905 14.160 1.00 96.69 71 GLU A C 1
ATOM 574 O O . GLU A 1 71 ? -1.088 -4.968 14.477 1.00 96.69 71 GLU A O 1
ATOM 579 N N . GLU A 1 72 ? 0.940 -5.728 13.933 1.00 95.06 72 GLU A N 1
ATOM 580 C CA . GLU A 1 72 ? 1.641 -4.456 14.103 1.00 95.06 72 GLU A CA 1
ATOM 581 C C . GLU A 1 72 ? 2.485 -4.130 12.869 1.00 95.06 72 GLU A C 1
ATOM 583 O O . GLU A 1 72 ? 3.012 -5.022 12.199 1.00 95.06 72 GLU A O 1
ATOM 588 N N . TYR A 1 73 ? 2.638 -2.834 12.590 1.00 94.81 73 TYR A N 1
ATOM 589 C CA . TYR A 1 73 ? 3.440 -2.325 11.483 1.00 94.81 73 TYR A CA 1
ATOM 590 C C . TYR A 1 73 ? 4.208 -1.066 11.892 1.00 94.81 73 TYR A C 1
ATOM 592 O O . TYR A 1 73 ? 3.675 -0.165 12.543 1.00 94.81 73 TYR A O 1
ATOM 600 N N . ASP A 1 74 ? 5.467 -0.984 11.466 1.00 94.31 74 ASP A N 1
ATOM 601 C CA . ASP A 1 74 ? 6.331 0.169 11.706 1.00 94.31 74 ASP A CA 1
ATOM 602 C C . ASP A 1 74 ? 6.052 1.282 10.683 1.00 94.31 74 ASP A C 1
ATOM 604 O O . ASP A 1 74 ? 6.594 1.302 9.574 1.00 94.31 74 ASP A O 1
ATOM 608 N N . MET A 1 75 ? 5.221 2.251 11.079 1.00 94.38 75 MET A N 1
ATOM 609 C CA . MET A 1 75 ? 4.830 3.392 10.238 1.00 94.38 75 MET A CA 1
ATOM 610 C C . MET A 1 75 ? 6.013 4.223 9.730 1.00 94.38 75 MET A C 1
ATOM 612 O O . MET A 1 75 ? 5.902 4.841 8.669 1.00 94.38 75 MET A O 1
ATOM 616 N N . SER A 1 76 ? 7.166 4.200 10.410 1.00 94.56 76 SER A N 1
ATOM 617 C CA . SER A 1 76 ? 8.359 4.927 9.953 1.00 94.56 76 SER A CA 1
ATOM 618 C C . SER A 1 76 ? 8.899 4.404 8.615 1.00 94.56 76 SER A C 1
ATOM 620 O O . SER A 1 76 ? 9.612 5.116 7.901 1.00 94.56 76 SER A O 1
ATOM 622 N N . LYS A 1 77 ? 8.518 3.179 8.232 1.00 94.62 77 LYS A N 1
ATOM 623 C CA . LYS A 1 77 ? 8.894 2.557 6.961 1.00 94.62 77 LYS A CA 1
ATOM 624 C C . LYS A 1 77 ? 7.901 2.819 5.834 1.00 94.62 77 LYS A C 1
ATOM 626 O O . LYS A 1 77 ? 8.219 2.516 4.685 1.00 94.62 77 LYS A O 1
ATOM 631 N N . LEU A 1 78 ? 6.727 3.387 6.115 1.00 95.69 78 LEU A N 1
ATOM 632 C CA . LEU A 1 78 ? 5.723 3.672 5.093 1.00 95.69 78 LEU A CA 1
ATOM 633 C C . LEU A 1 78 ? 6.170 4.832 4.201 1.00 95.69 78 LEU A C 1
ATOM 635 O O . LEU A 1 78 ? 6.220 5.981 4.637 1.00 95.69 78 LEU A O 1
ATOM 639 N N . LEU A 1 79 ? 6.463 4.552 2.935 1.00 95.19 79 LEU A N 1
ATOM 640 C CA . LEU A 1 79 ? 6.736 5.578 1.927 1.00 95.19 79 LEU A CA 1
ATOM 641 C C . LEU A 1 79 ? 5.448 6.211 1.415 1.00 95.19 79 LEU A C 1
ATOM 643 O O . LEU A 1 79 ? 5.399 7.419 1.187 1.00 95.19 79 LEU A O 1
ATOM 647 N N . GLY A 1 80 ? 4.418 5.393 1.249 1.00 95.88 80 GLY A N 1
ATOM 648 C CA . GLY A 1 80 ? 3.112 5.823 0.798 1.00 95.88 80 GLY A CA 1
ATOM 649 C C . GLY A 1 80 ? 2.152 4.659 0.638 1.00 95.88 80 GLY A C 1
ATOM 650 O O . GLY A 1 80 ? 2.502 3.510 0.909 1.00 95.88 80 GLY A O 1
ATOM 651 N N . TYR A 1 81 ? 0.936 4.957 0.205 1.00 97.12 81 TYR A N 1
ATOM 652 C CA . TYR A 1 81 ? -0.100 3.959 -0.017 1.00 97.12 81 TYR A CA 1
ATOM 653 C C . TYR A 1 81 ? -1.083 4.389 -1.111 1.00 97.12 81 TYR A C 1
ATOM 655 O O . TYR A 1 81 ? -1.225 5.575 -1.419 1.00 97.12 81 TYR A O 1
ATOM 663 N N . LEU A 1 82 ? -1.786 3.408 -1.672 1.00 97.75 82 LEU A N 1
ATOM 664 C CA . LEU A 1 82 ? -2.933 3.591 -2.560 1.00 97.75 82 LEU A CA 1
ATOM 665 C C . LEU A 1 82 ? -4.154 2.954 -1.919 1.00 97.75 82 LEU A C 1
ATOM 667 O O . LEU A 1 82 ? -4.136 1.771 -1.581 1.00 97.75 82 LEU A O 1
ATOM 671 N N . GLU A 1 83 ? -5.195 3.753 -1.738 1.00 98.12 83 GLU A N 1
ATOM 672 C CA . GLU A 1 83 ? -6.453 3.295 -1.169 1.00 98.12 83 GLU A CA 1
ATOM 673 C C . GLU A 1 83 ? -7.197 2.397 -2.158 1.00 98.12 83 GLU A C 1
ATOM 675 O O . GLU A 1 83 ? -7.273 2.697 -3.351 1.00 98.12 83 GLU A O 1
ATOM 680 N N . ILE A 1 84 ? -7.760 1.308 -1.643 1.00 98.12 84 ILE A N 1
ATOM 681 C CA . ILE A 1 84 ? -8.691 0.442 -2.365 1.00 98.12 84 ILE A CA 1
ATOM 682 C C . ILE A 1 84 ? -10.095 0.764 -1.857 1.00 98.12 84 ILE A C 1
ATOM 684 O O . ILE A 1 84 ? -10.326 0.752 -0.645 1.00 98.12 84 ILE A O 1
ATOM 688 N N . LYS A 1 85 ? -11.034 1.055 -2.764 1.00 94.81 85 LYS A N 1
ATOM 689 C CA . LYS A 1 85 ? -12.411 1.390 -2.379 1.00 94.81 85 LYS A CA 1
ATOM 690 C C . LYS A 1 85 ? -13.159 0.094 -2.053 1.00 94.81 85 LYS A C 1
ATOM 692 O O . LYS A 1 85 ? -13.246 -0.800 -2.894 1.00 94.81 85 LYS A O 1
ATOM 697 N N . CYS A 1 86 ? -13.638 -0.033 -0.816 1.00 84.25 86 CYS A N 1
ATOM 698 C CA . CYS A 1 86 ? -14.285 -1.232 -0.268 1.00 84.25 86 CYS A CA 1
ATOM 699 C C . CYS A 1 86 ? -15.595 -0.891 0.437 1.00 84.25 86 CYS A C 1
ATOM 701 O O . CYS A 1 86 ? -15.665 0.203 1.041 1.00 84.25 86 CYS A O 1
#

Sequence (86 aa):
MDCREWQATMGRMISALNYYGIDHSDVINYTEGRNAVLPKCCIMMEKMGRYCHYLIHFDGKYYDSNLGVLEEYDMSKLLGYLEIKC